Protein AF-A0A919ZYX9-F1 (afdb_monomer_lite)

Sequence (92 aa):
MINYFTWSEFDKSVEYIADKCKNLKFSGIYGVPRGGLCLAVALSHKLKIKLISEPTKNSLIVDDIYETGITLNTFKDIEGAKFFVLFSKDET

Structure (mmCIF, N/CA/C/O backbone):
data_AF-A0A919ZYX9-F1
#
_entry.id   AF-A0A919ZYX9-F1
#
loop_
_atom_site.group_PDB
_atom_site.id
_atom_site.type_symbol
_atom_site.label_atom_id
_atom_site.label_alt_id
_atom_site.label_comp_id
_atom_site.label_asym_id
_atom_site.label_entity_id
_atom_site.label_seq_id
_atom_site.pdbx_PDB_ins_code
_atom_site.Cartn_x
_atom_site.Cartn_y
_atom_site.Cartn_z
_atom_site.occupancy
_atom_site.B_iso_or_equiv
_atom_site.auth_seq_id
_atom_site.auth_comp_id
_atom_site.auth_asym_id
_atom_site.auth_atom_id
_atom_site.pdbx_PDB_model_num
ATOM 1 N N . MET A 1 1 ? 17.186 7.124 -19.454 1.00 70.88 1 MET A N 1
ATOM 2 C CA . MET A 1 1 ? 17.974 6.138 -18.683 1.00 70.88 1 MET A CA 1
ATOM 3 C C . MET A 1 1 ? 16.984 5.125 -18.132 1.00 70.88 1 MET A C 1
ATOM 5 O O . MET A 1 1 ? 15.950 5.558 -17.644 1.00 70.88 1 MET A O 1
ATOM 9 N N . ILE A 1 2 ? 17.215 3.823 -18.311 1.00 76.56 2 ILE A N 1
ATOM 10 C CA . ILE A 1 2 ? 16.327 2.788 -17.758 1.00 76.56 2 ILE A CA 1
ATOM 11 C C . ILE A 1 2 ? 16.762 2.546 -16.314 1.00 76.56 2 ILE A C 1
ATOM 13 O O . ILE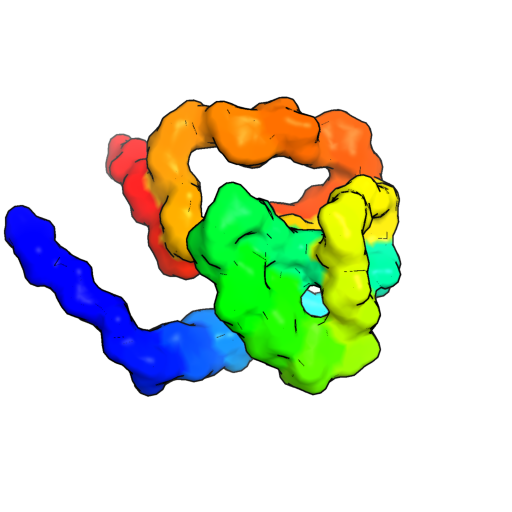 A 1 2 ? 17.922 2.206 -16.092 1.00 76.56 2 ILE A O 1
ATOM 17 N N . ASN A 1 3 ? 15.846 2.721 -15.363 1.00 84.25 3 ASN A N 1
ATOM 18 C CA . ASN A 1 3 ? 16.065 2.355 -13.967 1.00 84.25 3 ASN A CA 1
ATOM 19 C C . ASN A 1 3 ? 15.423 0.989 -13.718 1.00 84.25 3 ASN A C 1
ATOM 21 O O . ASN A 1 3 ? 14.239 0.802 -13.992 1.00 84.25 3 ASN A O 1
ATOM 25 N N . TYR A 1 4 ? 16.212 0.038 -13.223 1.00 91.00 4 TYR A N 1
ATOM 26 C CA . TYR A 1 4 ? 15.717 -1.267 -12.798 1.00 91.00 4 TYR A CA 1
ATOM 27 C C . TYR A 1 4 ? 15.376 -1.217 -11.315 1.00 91.00 4 TYR A C 1
ATOM 29 O O . TYR A 1 4 ? 16.146 -0.670 -10.531 1.00 91.00 4 TYR A O 1
ATOM 37 N N . PHE A 1 5 ? 14.243 -1.808 -10.948 1.00 93.31 5 PHE A N 1
ATOM 38 C CA . PHE A 1 5 ? 13.823 -1.965 -9.563 1.00 93.31 5 PHE A CA 1
ATOM 39 C C . PHE A 1 5 ? 13.700 -3.450 -9.240 1.00 93.31 5 PHE A C 1
ATOM 41 O O . PHE A 1 5 ? 12.950 -4.187 -9.881 1.00 93.31 5 PHE A O 1
ATOM 48 N N . THR A 1 6 ? 14.498 -3.899 -8.284 1.00 96.44 6 THR A N 1
ATOM 49 C CA . THR A 1 6 ? 14.631 -5.302 -7.899 1.00 96.44 6 THR A CA 1
ATOM 50 C C . THR A 1 6 ? 13.679 -5.669 -6.765 1.00 96.44 6 THR A C 1
ATOM 52 O O . THR A 1 6 ? 13.243 -4.825 -5.984 1.00 96.44 6 THR A O 1
ATOM 55 N N . TRP A 1 7 ? 13.417 -6.967 -6.599 1.00 96.38 7 TRP A N 1
ATOM 56 C CA . TRP A 1 7 ? 12.619 -7.470 -5.476 1.00 96.38 7 TRP A CA 1
ATOM 57 C C . TRP A 1 7 ? 13.236 -7.164 -4.103 1.00 96.38 7 TRP A C 1
ATOM 59 O O . TRP A 1 7 ? 12.508 -6.897 -3.158 1.00 96.38 7 TRP A O 1
ATOM 69 N N . SER A 1 8 ? 14.569 -7.111 -3.986 1.00 97.62 8 SER A N 1
ATOM 70 C CA . SER A 1 8 ? 15.207 -6.719 -2.721 1.00 97.62 8 SER A CA 1
ATOM 71 C C . SER A 1 8 ? 14.969 -5.245 -2.384 1.00 97.62 8 SER A C 1
ATOM 73 O O . SER A 1 8 ? 14.829 -4.891 -1.214 1.00 97.62 8 SER A O 1
ATOM 75 N N . GLU A 1 9 ? 14.926 -4.370 -3.389 1.00 97.12 9 GLU A N 1
ATOM 76 C CA . GLU A 1 9 ? 14.569 -2.964 -3.188 1.00 97.12 9 GLU A CA 1
ATOM 77 C C . GLU A 1 9 ? 13.082 -2.819 -2.863 1.00 97.12 9 GLU A C 1
ATOM 79 O O . GLU A 1 9 ? 12.738 -2.051 -1.968 1.00 97.12 9 GLU A O 1
ATOM 84 N N . PHE A 1 10 ? 12.219 -3.619 -3.496 1.00 97.12 10 PHE A N 1
ATOM 85 C CA . PHE A 1 10 ? 10.809 -3.724 -3.123 1.00 97.12 10 PHE A CA 1
ATOM 86 C C . PHE A 1 10 ? 10.635 -4.103 -1.648 1.00 97.12 10 PHE A C 1
ATOM 88 O O . PHE A 1 10 ? 9.934 -3.395 -0.927 1.00 97.12 10 PHE A O 1
ATOM 95 N N . ASP A 1 11 ? 11.321 -5.142 -1.169 1.00 97.88 11 ASP A N 1
ATOM 96 C CA . ASP A 1 11 ? 11.235 -5.569 0.232 1.00 97.88 11 ASP A CA 1
ATOM 97 C C . ASP A 1 11 ? 11.674 -4.455 1.195 1.00 97.88 11 ASP A C 1
ATOM 99 O O . ASP A 1 11 ? 11.005 -4.187 2.194 1.00 97.88 11 ASP A O 1
ATOM 103 N N . LYS A 1 12 ? 12.755 -3.732 0.872 1.00 98.00 12 LYS A N 1
ATOM 104 C CA . LYS A 1 12 ? 13.206 -2.570 1.662 1.00 98.00 12 LYS A CA 1
ATOM 105 C C . LYS A 1 12 ? 12.161 -1.455 1.689 1.00 98.00 12 LYS A C 1
ATOM 107 O O . LYS A 1 12 ? 11.944 -0.854 2.740 1.00 98.00 12 LYS A O 1
ATOM 112 N N . SER A 1 13 ? 11.504 -1.190 0.562 1.00 97.31 13 SER A N 1
ATOM 113 C CA . SER A 1 13 ? 10.416 -0.213 0.484 1.00 97.31 13 SER A CA 1
ATOM 114 C C . SER A 1 13 ? 9.211 -0.638 1.324 1.00 97.31 13 SER A C 1
ATOM 116 O O . SER A 1 13 ? 8.638 0.196 2.024 1.00 97.31 13 SER A O 1
ATOM 118 N N . VAL A 1 14 ? 8.858 -1.929 1.334 1.00 97.88 14 VAL A N 1
ATOM 119 C CA . VAL A 1 14 ? 7.798 -2.472 2.201 1.00 97.88 14 VAL A CA 1
ATOM 120 C C . VAL A 1 14 ? 8.133 -2.249 3.677 1.00 97.88 14 VAL A C 1
ATOM 122 O O . VAL A 1 14 ? 7.278 -1.763 4.417 1.00 97.88 14 VAL A O 1
ATOM 125 N N . GLU A 1 15 ? 9.366 -2.540 4.108 1.00 98.00 15 GLU A N 1
ATOM 126 C CA . GLU A 1 15 ? 9.807 -2.272 5.488 1.00 98.00 15 GLU A CA 1
ATOM 127 C C . GLU A 1 15 ? 9.714 -0.785 5.838 1.00 98.00 15 GLU A C 1
ATOM 129 O O . GLU A 1 15 ? 9.165 -0.419 6.880 1.00 98.00 15 GLU A O 1
ATOM 134 N N . TYR A 1 16 ? 10.209 0.080 4.951 1.00 97.31 16 TYR A N 1
ATOM 135 C CA . TYR A 1 16 ? 10.181 1.526 5.147 1.00 97.31 16 TYR A CA 1
ATOM 136 C C . TYR A 1 16 ? 8.750 2.055 5.304 1.00 97.31 16 TYR A C 1
ATOM 138 O O . TYR A 1 16 ? 8.449 2.776 6.259 1.00 97.31 16 TYR A O 1
ATOM 146 N N . ILE A 1 17 ? 7.847 1.680 4.393 1.00 96.44 17 ILE A N 1
ATOM 147 C CA . ILE A 1 17 ? 6.446 2.115 4.433 1.00 96.44 17 ILE A CA 1
ATOM 148 C C . ILE A 1 17 ? 5.759 1.566 5.689 1.00 96.44 17 ILE A C 1
ATOM 150 O O . ILE A 1 17 ? 5.019 2.297 6.353 1.00 96.44 17 ILE A O 1
ATOM 154 N N . ALA A 1 18 ? 6.022 0.309 6.057 1.00 96.75 18 ALA A N 1
ATOM 155 C CA . ALA A 1 18 ? 5.456 -0.293 7.257 1.00 96.75 18 ALA A CA 1
ATOM 156 C C . ALA A 1 18 ? 5.882 0.449 8.537 1.00 96.75 18 ALA A C 1
ATOM 158 O O . ALA A 1 18 ? 5.039 0.710 9.399 1.00 96.75 18 ALA A O 1
ATOM 159 N N . ASP A 1 19 ? 7.149 0.859 8.648 1.00 96.81 19 ASP A N 1
ATOM 160 C CA . ASP A 1 19 ? 7.637 1.642 9.790 1.00 96.81 19 ASP A CA 1
ATOM 161 C C . ASP A 1 19 ? 6.956 3.019 9.878 1.00 96.81 19 ASP A C 1
ATOM 163 O O . ASP A 1 19 ? 6.455 3.406 10.937 1.00 96.81 19 ASP A O 1
ATOM 167 N N . LYS A 1 20 ? 6.793 3.712 8.740 1.00 95.12 20 LYS A N 1
ATOM 168 C CA . LYS A 1 20 ? 6.023 4.972 8.667 1.00 95.12 20 LYS A CA 1
ATOM 169 C C . LYS A 1 20 ? 4.559 4.806 9.077 1.00 95.12 20 LYS A C 1
ATOM 171 O O . LYS A 1 20 ? 3.940 5.751 9.571 1.00 95.12 20 LYS A O 1
ATOM 176 N N . CYS A 1 21 ? 4.009 3.612 8.888 1.00 94.00 21 CYS A N 1
ATOM 177 C CA . CYS A 1 21 ? 2.628 3.271 9.199 1.00 94.00 21 CYS A CA 1
ATOM 178 C C . CYS A 1 21 ? 2.411 2.773 10.636 1.00 94.00 21 CYS A C 1
ATOM 180 O O . CYS A 1 21 ? 1.264 2.674 11.065 1.00 94.00 21 CYS A O 1
ATOM 182 N N . LYS A 1 22 ? 3.472 2.500 11.405 1.00 87.81 22 LYS A N 1
ATOM 183 C CA . LYS A 1 22 ? 3.411 1.776 12.689 1.00 87.81 22 LYS A CA 1
ATOM 184 C C . LYS A 1 22 ? 2.479 2.387 13.742 1.00 87.81 22 LYS A C 1
ATOM 186 O O . LYS A 1 22 ? 1.876 1.658 14.523 1.00 87.81 22 LYS A O 1
ATOM 191 N N . ASN A 1 23 ? 2.349 3.714 13.758 1.00 89.38 23 ASN A N 1
ATOM 192 C CA . ASN A 1 23 ? 1.521 4.448 14.727 1.00 89.38 23 ASN A CA 1
ATOM 193 C C . ASN A 1 23 ? 0.182 4.925 14.144 1.00 89.38 23 ASN A C 1
ATOM 195 O O . ASN A 1 23 ? -0.536 5.696 14.780 1.00 89.38 23 ASN A O 1
ATOM 199 N N . LEU A 1 24 ? -0.148 4.506 12.923 1.00 91.44 24 LEU A N 1
ATOM 200 C CA . LEU A 1 24 ? -1.371 4.887 12.232 1.00 91.44 24 LEU A CA 1
ATOM 201 C C . LEU A 1 24 ? -2.376 3.737 12.302 1.00 91.44 24 LEU A C 1
ATOM 203 O O . LEU A 1 24 ? -2.017 2.565 12.218 1.00 91.44 24 LEU A O 1
ATOM 207 N N . LYS A 1 25 ? -3.656 4.075 12.466 1.00 92.44 25 LYS A N 1
ATOM 208 C CA . LYS A 1 25 ? -4.746 3.098 12.434 1.00 92.44 25 LYS A CA 1
ATOM 209 C C . LYS A 1 25 ? -5.441 3.181 11.088 1.00 92.44 25 LYS A C 1
ATOM 211 O O . LYS A 1 25 ? -6.045 4.207 10.784 1.00 92.44 25 LYS A O 1
ATOM 216 N N . PHE A 1 26 ? -5.377 2.095 10.325 1.00 96.62 26 PHE A N 1
ATOM 217 C CA . PHE A 1 26 ? -6.056 1.985 9.040 1.00 96.62 26 PHE A CA 1
ATOM 218 C C . PHE A 1 26 ? -7.215 0.993 9.111 1.00 96.62 26 PHE A C 1
ATOM 220 O O . PHE A 1 26 ? -7.132 -0.020 9.805 1.00 96.62 26 PHE A O 1
ATOM 227 N N . SER A 1 27 ? -8.289 1.283 8.379 1.00 96.19 27 SER A N 1
ATOM 228 C CA . SER A 1 27 ? -9.444 0.385 8.219 1.00 96.19 27 SER A CA 1
ATOM 229 C C . SER A 1 27 ? -9.146 -0.799 7.294 1.00 96.19 27 SER A C 1
ATOM 231 O O . SER A 1 27 ? -9.734 -1.871 7.436 1.00 96.19 27 SER A O 1
ATOM 233 N N . GLY A 1 28 ? -8.207 -0.613 6.367 1.00 97.56 28 GLY A N 1
ATOM 234 C CA . GLY A 1 28 ? -7.762 -1.611 5.407 1.00 97.56 28 GLY A CA 1
ATOM 235 C C . GLY A 1 28 ? -6.683 -1.058 4.481 1.00 97.56 28 GLY A C 1
ATOM 236 O O . GLY A 1 28 ? -6.393 0.142 4.505 1.00 97.56 28 GLY A O 1
ATOM 237 N N . ILE A 1 29 ? -6.090 -1.938 3.676 1.00 98.19 29 ILE A N 1
ATOM 238 C CA . ILE A 1 29 ? -5.115 -1.575 2.642 1.00 98.19 29 ILE A CA 1
ATOM 239 C C . ILE A 1 29 ? -5.722 -1.841 1.271 1.00 98.19 29 ILE A C 1
ATOM 241 O O . ILE A 1 29 ? -6.163 -2.959 1.003 1.00 98.19 29 ILE A O 1
ATOM 245 N N . TYR A 1 30 ? -5.731 -0.826 0.415 1.00 97.75 30 TYR A N 1
ATOM 246 C CA . TYR A 1 30 ? -6.186 -0.910 -0.967 1.00 97.75 30 TYR A CA 1
ATOM 247 C C . TYR A 1 30 ? -5.003 -0.672 -1.909 1.00 97.75 30 TYR A C 1
ATOM 249 O O . TYR A 1 30 ? -4.288 0.321 -1.776 1.00 97.75 30 TYR A O 1
ATOM 257 N N . GLY A 1 31 ? -4.783 -1.589 -2.848 1.00 97.06 31 GLY A N 1
ATOM 258 C CA . GLY A 1 31 ? -3.785 -1.431 -3.904 1.00 97.06 31 GLY A CA 1
ATOM 259 C C . GLY A 1 31 ? -4.462 -0.994 -5.188 1.00 97.06 31 GLY A C 1
ATOM 260 O O . GLY A 1 31 ? -5.354 -1.698 -5.655 1.00 97.06 31 GLY A O 1
ATOM 261 N N . VAL A 1 32 ? -4.035 0.129 -5.765 1.00 95.31 32 VAL A N 1
ATOM 262 C CA . VAL A 1 32 ? -4.571 0.605 -7.043 1.00 95.31 32 VAL A CA 1
ATOM 263 C C . VAL A 1 32 ? -4.271 -0.436 -8.132 1.00 95.31 32 VAL A C 1
ATOM 265 O O . VAL A 1 32 ? -3.106 -0.775 -8.361 1.00 95.31 32 VAL A O 1
ATOM 268 N N . PRO A 1 33 ? -5.290 -0.990 -8.813 1.00 93.38 33 PRO A N 1
ATOM 269 C CA . PRO A 1 33 ? -5.053 -1.970 -9.857 1.00 93.38 33 PRO A CA 1
ATOM 270 C C . PRO A 1 33 ? -4.380 -1.327 -11.079 1.00 93.38 33 PRO A C 1
ATOM 272 O O . PRO A 1 33 ? -4.835 -0.311 -11.590 1.00 93.38 33 PRO A O 1
ATOM 275 N N . ARG A 1 34 ? -3.324 -1.912 -11.648 1.00 93.56 34 ARG A N 1
ATOM 276 C CA . ARG A 1 34 ? -2.676 -3.189 -11.281 1.00 93.56 34 ARG A CA 1
ATOM 277 C C . ARG A 1 34 ? -1.402 -3.004 -10.444 1.00 93.56 34 ARG A C 1
ATOM 279 O O . ARG A 1 34 ? -1.024 -3.944 -9.750 1.00 93.56 34 ARG A O 1
ATOM 286 N N . GLY A 1 35 ? -0.758 -1.840 -10.527 1.00 91.88 35 GLY A N 1
ATOM 287 C CA . GLY A 1 35 ? 0.586 -1.586 -9.996 1.00 91.88 35 GLY A CA 1
ATOM 288 C C . GLY A 1 35 ? 0.693 -1.728 -8.478 1.00 91.88 35 GLY A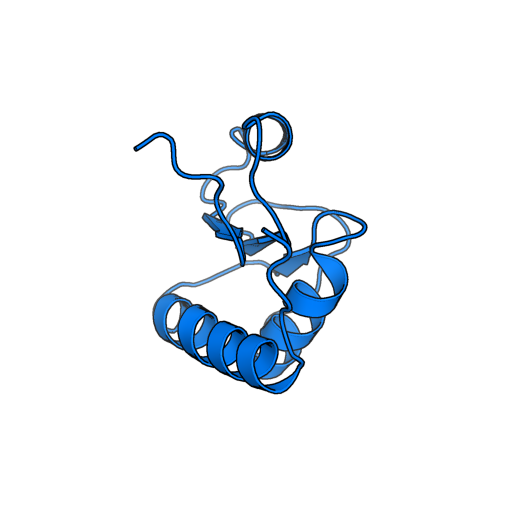 C 1
ATOM 289 O O . GLY A 1 35 ? 1.576 -2.415 -7.963 1.00 91.88 35 GLY A O 1
ATOM 290 N 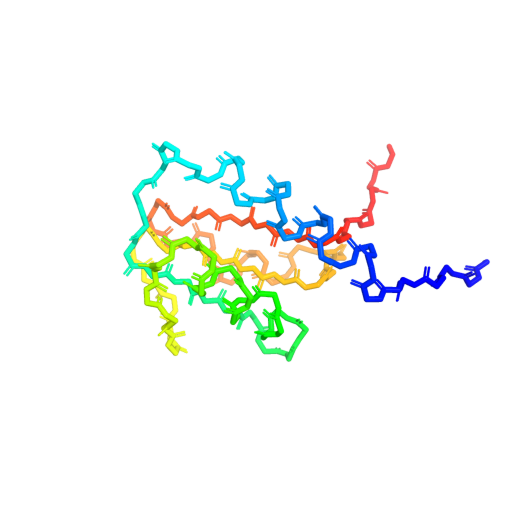N . GLY A 1 36 ? -0.282 -1.189 -7.748 1.00 95.19 36 GLY A N 1
ATOM 291 C CA . GLY A 1 36 ? -0.328 -1.237 -6.289 1.00 95.19 36 GLY A CA 1
ATOM 292 C C . GLY A 1 36 ? -0.633 -2.602 -5.665 1.00 95.19 36 GLY A C 1
ATOM 293 O O . GLY A 1 36 ? -0.513 -2.743 -4.449 1.00 95.19 36 GLY A O 1
ATOM 294 N N . LEU A 1 37 ? -1.028 -3.622 -6.438 1.00 96.69 37 LEU A N 1
ATOM 295 C CA . LEU A 1 37 ? -1.516 -4.894 -5.881 1.00 96.69 37 LEU A CA 1
ATOM 296 C C . LEU A 1 37 ? -0.443 -5.647 -5.085 1.00 96.69 37 LEU A C 1
ATOM 298 O O . LEU A 1 37 ? -0.693 -6.060 -3.951 1.00 96.69 37 LEU A O 1
ATOM 302 N N . CYS A 1 38 ? 0.759 -5.799 -5.647 1.00 97.06 38 CYS A N 1
ATOM 303 C CA . CYS A 1 38 ? 1.860 -6.490 -4.969 1.00 97.06 38 CYS A CA 1
ATOM 304 C C . CYS A 1 38 ? 2.247 -5.775 -3.668 1.00 97.06 38 CYS A C 1
ATOM 306 O O . CYS A 1 38 ? 2.422 -6.418 -2.631 1.00 97.06 38 CYS A O 1
ATOM 308 N N . LEU A 1 39 ? 2.319 -4.440 -3.708 1.00 97.62 39 LEU A N 1
ATOM 309 C CA . LEU A 1 39 ? 2.625 -3.614 -2.543 1.00 97.62 39 LEU A CA 1
ATOM 310 C C . LEU A 1 39 ? 1.545 -3.734 -1.458 1.00 97.62 39 LEU A C 1
ATOM 312 O O . LEU A 1 39 ? 1.869 -3.905 -0.283 1.00 97.62 39 LEU A O 1
ATOM 316 N N . ALA A 1 40 ? 0.267 -3.707 -1.841 1.00 98.00 40 ALA A N 1
ATOM 317 C CA . ALA A 1 40 ? -0.848 -3.826 -0.907 1.00 98.00 40 ALA A CA 1
ATOM 318 C C . ALA A 1 40 ? -0.867 -5.180 -0.189 1.00 98.00 40 ALA A C 1
ATOM 320 O O . ALA A 1 40 ? -1.062 -5.227 1.027 1.00 98.00 40 ALA A O 1
ATOM 321 N N . VAL A 1 41 ? -0.618 -6.278 -0.913 1.00 98.19 41 VAL A N 1
ATOM 322 C CA . VAL A 1 41 ? -0.526 -7.626 -0.329 1.00 98.19 41 VAL A CA 1
ATOM 323 C C . VAL A 1 41 ? 0.643 -7.712 0.656 1.00 98.19 41 VAL A C 1
ATOM 325 O O . VAL A 1 41 ? 0.455 -8.152 1.794 1.00 98.19 41 VAL A O 1
ATOM 328 N N . ALA A 1 42 ? 1.831 -7.245 0.258 1.00 98.25 42 ALA A N 1
ATOM 329 C CA . ALA A 1 42 ? 3.019 -7.276 1.109 1.00 98.25 42 ALA A CA 1
ATOM 330 C C . ALA A 1 42 ? 2.811 -6.482 2.412 1.00 98.25 42 ALA A C 1
ATOM 332 O O . ALA A 1 42 ? 3.053 -6.995 3.509 1.00 98.25 42 ALA A O 1
ATOM 333 N N . LEU A 1 43 ? 2.275 -5.261 2.313 1.00 98.06 43 LEU A N 1
ATOM 334 C CA . LEU A 1 43 ? 1.966 -4.426 3.476 1.00 98.06 43 LEU A CA 1
ATOM 335 C C . LEU A 1 43 ? 0.841 -5.005 4.337 1.00 98.06 43 LEU A C 1
ATOM 337 O O . LEU A 1 43 ? 0.915 -4.911 5.561 1.00 98.06 43 LEU A O 1
ATOM 341 N N . SER A 1 44 ? -0.170 -5.639 3.737 1.00 97.88 44 SER A N 1
ATOM 342 C CA . SER A 1 44 ? -1.268 -6.285 4.468 1.00 97.88 44 SER A CA 1
ATOM 343 C C . SER A 1 44 ? -0.740 -7.368 5.404 1.00 97.88 44 SER A C 1
ATOM 345 O O . SER A 1 44 ? -1.063 -7.371 6.596 1.00 97.88 44 SER A O 1
ATOM 347 N N . HIS A 1 45 ? 0.149 -8.225 4.899 1.00 97.56 45 HIS A N 1
ATOM 348 C CA . HIS A 1 45 ? 0.791 -9.268 5.694 1.00 97.56 45 HIS A CA 1
ATOM 349 C C . HIS A 1 45 ? 1.719 -8.678 6.762 1.00 97.56 45 HIS A C 1
ATOM 351 O O . HIS A 1 45 ? 1.678 -9.101 7.919 1.00 97.56 45 HIS A O 1
ATOM 357 N N . LYS A 1 46 ? 2.529 -7.677 6.396 1.00 97.00 46 LYS A N 1
ATOM 358 C CA . LYS A 1 46 ? 3.516 -7.065 7.294 1.00 97.00 46 LYS A CA 1
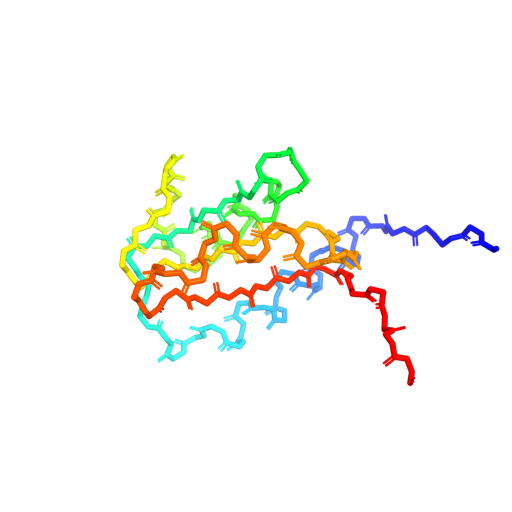ATOM 359 C C . LYS A 1 46 ? 2.870 -6.315 8.462 1.00 97.00 46 LYS A C 1
ATOM 361 O O . LYS A 1 46 ? 3.294 -6.474 9.605 1.00 97.00 46 LYS A O 1
ATOM 366 N N . LEU A 1 47 ? 1.839 -5.518 8.183 1.00 96.25 47 LEU A N 1
ATOM 367 C CA . LEU A 1 47 ? 1.135 -4.691 9.168 1.00 96.25 47 LEU A CA 1
ATOM 368 C C . LEU A 1 47 ? -0.018 -5.429 9.861 1.00 96.25 47 LEU A C 1
ATOM 370 O O . LEU A 1 47 ? -0.579 -4.906 10.821 1.00 96.25 47 LEU A O 1
ATOM 374 N N . LYS A 1 48 ? -0.371 -6.637 9.398 1.00 96.38 48 LYS A N 1
ATOM 375 C CA . LYS A 1 48 ? -1.547 -7.404 9.846 1.00 96.38 48 LYS A CA 1
ATOM 376 C C . LYS A 1 48 ? -2.857 -6.622 9.684 1.00 96.38 48 LYS A C 1
ATOM 378 O O . LYS A 1 48 ? -3.748 -6.692 10.530 1.00 96.38 48 LYS A O 1
ATOM 383 N N . ILE A 1 49 ? -2.971 -5.875 8.589 1.00 96.75 49 ILE A N 1
ATOM 384 C CA . ILE A 1 49 ? -4.157 -5.087 8.231 1.00 96.75 49 ILE A CA 1
ATOM 385 C C . ILE A 1 49 ? -4.835 -5.769 7.050 1.00 96.75 49 ILE A C 1
ATOM 387 O O . ILE A 1 49 ? -4.166 -6.228 6.128 1.00 96.75 49 ILE A O 1
ATOM 391 N N . LYS A 1 50 ? -6.165 -5.839 7.059 1.00 97.62 50 LYS A N 1
ATOM 392 C CA . LYS A 1 50 ? -6.937 -6.496 6.002 1.00 97.62 50 LYS A CA 1
ATOM 393 C C . LYS A 1 50 ? -6.715 -5.821 4.640 1.00 97.62 50 LYS A C 1
ATOM 395 O O . LYS A 1 50 ? -6.867 -4.607 4.519 1.00 97.62 50 LYS A O 1
ATOM 400 N N . LEU A 1 51 ? -6.425 -6.626 3.619 1.00 98.00 51 LEU A N 1
ATOM 401 C CA . LEU A 1 51 ? -6.519 -6.216 2.220 1.00 98.00 51 LEU A CA 1
ATOM 402 C C . LEU A 1 51 ? -7.999 -6.028 1.847 1.00 98.00 51 LEU A C 1
ATOM 404 O O . LEU A 1 51 ? -8.816 -6.923 2.080 1.00 98.00 51 LEU A O 1
ATOM 408 N N . ILE A 1 52 ? -8.349 -4.869 1.297 1.00 97.75 52 ILE A N 1
ATOM 409 C CA . ILE A 1 52 ? -9.721 -4.521 0.905 1.00 97.75 52 ILE A CA 1
ATOM 410 C C . ILE A 1 52 ? -9.818 -4.374 -0.615 1.00 97.75 52 ILE A C 1
ATOM 412 O O . ILE A 1 52 ? -8.851 -3.997 -1.270 1.00 97.75 52 ILE A O 1
ATOM 416 N N . SER A 1 53 ? -10.986 -4.698 -1.171 1.00 95.25 53 SER A N 1
ATOM 417 C CA . SER A 1 53 ? -11.248 -4.617 -2.614 1.00 95.25 53 SER A CA 1
ATOM 418 C C . SER A 1 53 ? -11.629 -3.216 -3.081 1.00 95.25 53 SER A C 1
ATOM 420 O O . SER A 1 53 ? -11.487 -2.924 -4.257 1.00 95.25 53 SE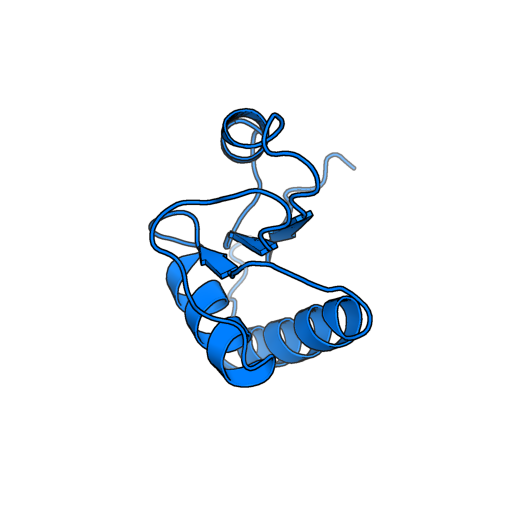R A O 1
ATOM 422 N N . GLU A 1 54 ? -12.097 -2.368 -2.166 1.00 95.12 54 GLU A N 1
ATOM 423 C CA . GLU A 1 54 ? -12.507 -0.989 -2.422 1.00 95.12 54 GLU A CA 1
ATOM 424 C C . GLU A 1 54 ? -11.954 -0.097 -1.305 1.00 95.12 54 GLU A C 1
ATOM 426 O O . GLU A 1 54 ? -11.965 -0.524 -0.142 1.00 95.12 54 GLU A O 1
ATOM 431 N N . PRO A 1 55 ? -11.471 1.119 -1.605 1.00 94.06 55 PRO A N 1
ATOM 432 C CA . PRO A 1 55 ? -10.970 2.028 -0.587 1.00 94.06 55 PRO A CA 1
ATOM 433 C C . PRO A 1 55 ? -12.117 2.577 0.274 1.00 94.06 55 PRO A C 1
ATOM 435 O O . PRO A 1 55 ? -13.234 2.800 -0.188 1.00 94.06 55 PRO A O 1
ATOM 438 N N . THR A 1 56 ? -11.843 2.792 1.560 1.00 94.25 56 THR A N 1
ATOM 439 C CA . THR A 1 56 ? -12.840 3.239 2.548 1.00 94.25 56 THR A CA 1
ATOM 440 C C . THR A 1 56 ? -12.236 4.288 3.478 1.00 94.25 56 THR A C 1
ATOM 442 O O . THR A 1 56 ? -11.034 4.546 3.439 1.00 94.25 56 THR A O 1
ATOM 445 N N . LYS A 1 57 ? -13.048 4.901 4.348 1.00 95.00 57 LYS A N 1
ATOM 446 C CA . LYS A 1 57 ? -12.562 5.858 5.354 1.00 95.00 57 LYS A CA 1
ATOM 447 C C . LYS A 1 57 ? -11.349 5.305 6.109 1.00 95.00 57 LYS A C 1
ATOM 449 O O . LYS A 1 57 ? -11.390 4.174 6.593 1.00 95.00 57 LYS A O 1
ATOM 454 N N . ASN A 1 58 ? -10.302 6.118 6.250 1.00 95.62 58 ASN A N 1
ATOM 455 C CA . ASN A 1 58 ? -9.031 5.755 6.884 1.00 95.62 58 ASN A CA 1
ATOM 456 C C . ASN A 1 58 ? -8.315 4.548 6.241 1.00 95.62 58 ASN A C 1
ATOM 458 O O . ASN A 1 58 ? -7.601 3.826 6.939 1.00 95.62 58 ASN A O 1
ATOM 462 N N . SER A 1 59 ? -8.494 4.278 4.944 1.00 96.75 59 SER A N 1
ATOM 463 C CA . SER A 1 59 ? -7.709 3.245 4.259 1.00 96.75 59 SER A CA 1
ATOM 464 C C . SER A 1 59 ? -6.294 3.722 3.931 1.00 96.75 59 SER A C 1
ATOM 466 O O . SER A 1 59 ? -6.077 4.887 3.592 1.00 96.75 59 SER A O 1
ATOM 468 N N . LEU A 1 60 ? -5.336 2.800 3.970 1.00 96.88 60 LEU A N 1
ATOM 469 C CA . LEU A 1 60 ? -4.030 2.986 3.347 1.00 96.88 60 LEU A CA 1
ATOM 470 C C . LEU A 1 60 ? -4.150 2.614 1.866 1.00 96.88 60 LEU A C 1
ATOM 472 O O . LEU A 1 60 ? -4.435 1.463 1.545 1.00 96.88 60 LEU A O 1
ATOM 476 N N . ILE A 1 61 ? -3.951 3.580 0.978 1.00 96.38 61 ILE A N 1
ATOM 477 C CA . ILE A 1 61 ? -4.010 3.384 -0.467 1.00 96.38 61 ILE A CA 1
ATOM 478 C C . ILE A 1 61 ? -2.590 3.409 -1.017 1.00 96.38 61 ILE A C 1
ATOM 480 O O . ILE A 1 61 ? -1.808 4.305 -0.692 1.00 96.38 61 ILE A O 1
ATOM 484 N N . VAL A 1 62 ? -2.246 2.407 -1.822 1.00 96.19 62 VAL A N 1
ATOM 485 C CA . VAL A 1 62 ? -0.889 2.245 -2.344 1.00 96.19 62 VAL A CA 1
ATOM 486 C C . VAL A 1 62 ? -0.863 2.017 -3.847 1.00 96.19 62 VAL A C 1
ATOM 488 O O . VAL A 1 62 ? -1.762 1.377 -4.396 1.00 96.19 62 VAL A O 1
ATOM 491 N N . ASP A 1 63 ? 0.184 2.520 -4.494 1.00 94.50 63 ASP A N 1
ATOM 492 C CA . ASP A 1 63 ? 0.454 2.314 -5.920 1.00 94.50 63 ASP A CA 1
ATOM 493 C C . ASP A 1 63 ? 1.957 2.131 -6.181 1.00 94.50 63 ASP A C 1
ATOM 495 O O . ASP A 1 63 ? 2.784 2.404 -5.307 1.00 94.50 63 ASP A O 1
ATOM 499 N N . ASP A 1 64 ? 2.336 1.649 -7.361 1.00 91.06 64 ASP A N 1
ATOM 500 C CA . ASP A 1 64 ? 3.752 1.546 -7.729 1.00 91.06 64 ASP A CA 1
ATOM 501 C C . ASP A 1 64 ? 4.329 2.901 -8.167 1.00 91.06 64 ASP A C 1
ATOM 503 O O . ASP A 1 64 ? 5.407 3.282 -7.709 1.00 91.06 64 ASP A O 1
ATOM 507 N N . ILE A 1 65 ? 3.614 3.660 -8.997 1.00 89.88 65 ILE A N 1
ATOM 508 C CA . ILE A 1 65 ? 4.112 4.899 -9.603 1.00 89.88 65 ILE A CA 1
ATOM 509 C C . ILE A 1 65 ? 3.066 6.014 -9.516 1.00 89.88 65 ILE A C 1
ATOM 511 O O . ILE A 1 65 ? 1.927 5.871 -9.950 1.00 89.88 65 ILE A O 1
ATOM 515 N N . TYR A 1 66 ? 3.488 7.179 -9.031 1.00 83.38 66 TYR A N 1
ATOM 516 C CA . TYR A 1 66 ? 2.756 8.435 -9.150 1.00 83.38 66 TYR A CA 1
ATOM 517 C C . TYR A 1 66 ? 3.323 9.278 -10.297 1.00 83.38 66 TYR A C 1
ATOM 519 O O . TYR A 1 66 ? 4.500 9.645 -10.275 1.00 83.38 66 TYR A O 1
ATOM 527 N N . GLU A 1 67 ? 2.483 9.603 -11.289 1.00 77.38 67 GLU A N 1
ATOM 528 C CA . GLU A 1 67 ? 2.899 10.393 -12.458 1.00 77.38 67 GLU A CA 1
ATOM 529 C C . GLU A 1 67 ? 2.123 11.711 -12.631 1.00 77.38 67 GLU A C 1
ATOM 531 O O . GLU A 1 67 ? 2.727 12.774 -12.613 1.00 77.38 67 GLU A O 1
ATOM 536 N N . THR A 1 68 ? 0.797 11.676 -12.802 1.00 71.88 68 THR A N 1
ATOM 537 C CA . THR A 1 68 ? -0.004 12.858 -13.207 1.00 71.88 68 THR A CA 1
ATOM 538 C C . THR A 1 68 ? -0.979 13.363 -12.141 1.00 71.88 68 THR A C 1
ATOM 540 O O . THR A 1 68 ? -1.739 14.298 -12.385 1.00 71.88 68 THR A O 1
ATOM 543 N N . GLY A 1 69 ? -1.044 12.710 -10.979 1.00 74.31 69 GLY A N 1
ATOM 544 C CA . GLY A 1 69 ? -2.030 13.031 -9.940 1.00 74.31 69 GLY A CA 1
ATOM 545 C C . GLY A 1 69 ? -3.460 12.556 -10.203 1.00 74.31 69 GLY A C 1
ATOM 546 O O . GLY A 1 69 ? -4.288 12.626 -9.297 1.00 74.31 69 GLY A O 1
ATOM 547 N N . ILE A 1 70 ? -3.767 12.011 -11.387 1.00 73.62 70 ILE A N 1
ATOM 548 C CA . ILE A 1 70 ? -5.116 11.526 -11.743 1.00 73.62 70 ILE A CA 1
ATOM 549 C C . ILE A 1 70 ? -5.592 10.436 -10.771 1.00 73.62 70 ILE A C 1
ATOM 551 O O . ILE A 1 70 ? -6.713 10.498 -10.261 1.00 73.62 70 ILE A O 1
ATOM 555 N N . THR A 1 71 ? -4.725 9.470 -10.461 1.00 76.19 71 THR A N 1
ATOM 556 C CA . THR A 1 71 ? -5.033 8.390 -9.515 1.00 76.19 71 THR A CA 1
ATOM 557 C C . THR A 1 71 ? -5.354 8.946 -8.129 1.00 76.19 71 THR A C 1
ATOM 559 O O . THR A 1 71 ? -6.399 8.635 -7.569 1.00 76.19 71 THR A O 1
ATOM 562 N N . LEU A 1 72 ? -4.514 9.839 -7.598 1.00 74.75 72 LEU A N 1
ATOM 563 C CA . LEU A 1 72 ? -4.724 10.457 -6.285 1.00 74.75 72 LEU A CA 1
ATOM 564 C C . LEU A 1 72 ? -6.028 11.270 -6.237 1.00 74.75 72 LEU A C 1
ATOM 566 O O . LEU A 1 72 ? -6.785 11.175 -5.273 1.00 74.75 72 LEU A O 1
ATOM 570 N N . ASN A 1 73 ? -6.335 12.006 -7.309 1.00 80.56 73 ASN A N 1
ATOM 571 C CA . ASN A 1 73 ? -7.569 12.782 -7.427 1.00 80.56 73 ASN A CA 1
ATOM 572 C C . ASN A 1 73 ? -8.838 11.925 -7.377 1.00 80.56 73 ASN A C 1
ATOM 574 O O . ASN A 1 73 ? -9.872 12.426 -6.947 1.00 80.56 73 ASN A O 1
ATOM 578 N N . THR A 1 74 ? -8.764 10.653 -7.775 1.00 84.56 74 THR A N 1
ATOM 579 C CA . THR A 1 74 ? -9.903 9.717 -7.726 1.00 84.56 74 THR A CA 1
ATOM 580 C C . THR A 1 74 ? -10.290 9.360 -6.288 1.00 84.56 74 THR A C 1
ATOM 582 O O . THR A 1 74 ? -11.432 9.004 -6.014 1.00 84.56 74 THR A O 1
ATOM 585 N N . PHE A 1 75 ? -9.354 9.487 -5.349 1.00 87.00 75 PHE A N 1
ATOM 586 C CA . PHE A 1 75 ? -9.516 9.027 -3.971 1.00 87.00 75 PHE A CA 1
ATOM 587 C C . PHE A 1 75 ? -9.374 10.146 -2.932 1.00 87.00 75 PHE A C 1
ATOM 589 O O . PHE A 1 75 ? -9.461 9.885 -1.733 1.00 87.00 75 PHE A O 1
ATOM 596 N N . LYS A 1 76 ? -9.157 11.389 -3.375 1.00 82.88 76 LYS A N 1
ATOM 597 C CA . LYS A 1 76 ? -8.942 12.562 -2.511 1.00 82.88 76 LYS A CA 1
ATOM 598 C C . LYS A 1 76 ? -10.096 12.819 -1.535 1.00 82.88 76 LYS A C 1
ATOM 600 O O . LYS A 1 76 ? -9.875 13.352 -0.454 1.00 82.88 76 LYS A O 1
ATOM 605 N N . ASP A 1 77 ? -11.311 12.429 -1.920 1.00 89.25 77 ASP A N 1
ATOM 606 C CA . ASP A 1 77 ? -12.531 12.663 -1.146 1.00 89.25 77 ASP A CA 1
ATOM 607 C C . ASP A 1 77 ? -12.770 11.566 -0.089 1.00 89.25 77 ASP A C 1
ATOM 609 O O . ASP A 1 77 ? -13.714 11.639 0.699 1.00 89.25 77 ASP A O 1
ATOM 613 N N . ILE A 1 78 ? -11.907 10.542 -0.034 1.00 92.69 78 ILE A N 1
ATOM 614 C CA . ILE A 1 78 ? -11.987 9.482 0.970 1.00 92.69 78 ILE A CA 1
ATOM 615 C C . ILE A 1 78 ? -11.406 10.000 2.283 1.00 92.69 78 ILE A C 1
ATOM 617 O O . ILE A 1 78 ? -10.194 10.140 2.456 1.00 92.69 78 ILE A O 1
ATOM 621 N N . GLU A 1 79 ? -12.298 10.256 3.235 1.00 92.94 79 GLU A N 1
ATOM 622 C CA . GLU A 1 79 ? -11.950 10.824 4.533 1.00 92.94 79 GLU A CA 1
ATOM 623 C C . GLU A 1 79 ? -10.829 10.030 5.229 1.00 92.94 79 GLU A C 1
ATOM 625 O O . GLU A 1 79 ? -10.934 8.820 5.456 1.00 92.94 79 GLU A O 1
ATOM 630 N N . GLY A 1 80 ? -9.747 10.729 5.581 1.00 91.62 80 GLY A N 1
ATOM 631 C CA . GLY A 1 80 ? -8.625 10.177 6.341 1.00 91.62 80 GLY A CA 1
ATOM 632 C C . GLY A 1 80 ? -7.795 9.117 5.610 1.00 91.62 80 GLY A C 1
ATOM 633 O O . GLY A 1 80 ? -6.927 8.501 6.234 1.00 91.62 80 GLY A O 1
ATOM 634 N N . ALA A 1 81 ? -8.030 8.895 4.312 1.00 93.62 81 ALA A N 1
ATOM 635 C CA . ALA A 1 81 ? -7.179 8.028 3.511 1.00 93.62 81 ALA A CA 1
ATOM 636 C C . ALA A 1 81 ? -5.749 8.577 3.442 1.00 93.62 81 ALA A C 1
ATOM 638 O O . ALA A 1 81 ? -5.516 9.788 3.418 1.00 93.62 81 ALA A O 1
ATOM 639 N N . LYS A 1 82 ? -4.773 7.669 3.40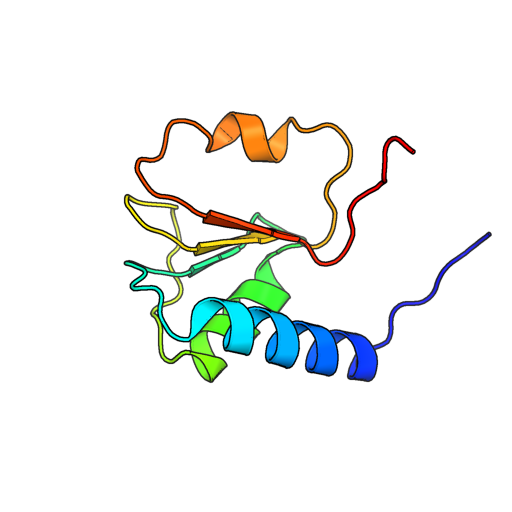2 1.00 93.88 82 LYS A N 1
ATOM 640 C CA . LYS A 1 82 ? -3.366 8.017 3.182 1.00 93.88 82 LYS A CA 1
ATOM 641 C C . LYS A 1 82 ? -2.835 7.315 1.954 1.00 93.88 82 LYS A C 1
ATOM 643 O O . LYS A 1 82 ? -3.176 6.161 1.722 1.00 93.88 82 LYS A O 1
ATOM 648 N N . PHE A 1 83 ? -1.967 8.008 1.230 1.00 92.62 83 PHE A N 1
ATOM 649 C CA . PHE A 1 83 ? -1.363 7.527 -0.003 1.00 92.62 83 PHE A CA 1
ATOM 650 C C . PHE A 1 83 ? 0.128 7.273 0.162 1.00 92.62 83 PHE A C 1
ATOM 652 O O . PHE A 1 83 ? 0.837 8.107 0.723 1.00 92.62 83 PHE A O 1
ATOM 659 N N . PHE A 1 84 ? 0.591 6.141 -0.362 1.00 93.50 84 PHE A N 1
ATOM 660 C CA . PHE A 1 84 ? 2.007 5.839 -0.545 1.00 93.50 84 PHE A CA 1
ATOM 661 C C . PHE A 1 84 ? 2.243 5.287 -1.946 1.00 93.50 84 PHE A C 1
ATOM 663 O O . PHE A 1 84 ? 1.454 4.492 -2.447 1.00 93.50 84 PHE A O 1
ATOM 670 N N . VAL A 1 85 ? 3.355 5.680 -2.556 1.00 93.00 85 VAL A N 1
ATOM 671 C CA . VAL A 1 85 ? 3.806 5.144 -3.842 1.00 93.00 85 VAL A CA 1
ATOM 672 C C . VAL A 1 85 ? 5.266 4.726 -3.750 1.00 93.00 85 VAL A C 1
ATOM 674 O O . VAL A 1 85 ? 6.002 5.284 -2.934 1.00 93.00 85 VAL A O 1
ATOM 677 N N . LEU A 1 86 ? 5.691 3.742 -4.550 1.00 91.75 86 LEU A N 1
ATOM 678 C CA . LEU A 1 86 ? 7.110 3.354 -4.600 1.00 91.75 86 LEU A CA 1
ATOM 679 C C . LEU A 1 86 ? 7.944 4.427 -5.295 1.00 91.75 86 LEU A C 1
ATOM 681 O O . LEU A 1 86 ? 9.040 4.746 -4.842 1.00 91.75 86 LEU A O 1
ATOM 685 N N . PHE A 1 87 ? 7.403 4.998 -6.369 1.00 90.12 87 PHE A N 1
ATOM 686 C CA . PHE A 1 87 ? 8.057 6.031 -7.154 1.00 90.12 87 PHE A CA 1
ATOM 687 C C . PHE A 1 87 ? 7.131 7.218 -7.355 1.00 90.12 87 PHE A C 1
ATOM 689 O O . PHE A 1 87 ? 5.973 7.062 -7.732 1.00 90.12 87 PHE A O 1
ATOM 696 N N . SER A 1 88 ? 7.669 8.413 -7.153 1.00 86.38 88 SER A N 1
ATOM 697 C CA . SER A 1 88 ? 7.060 9.656 -7.601 1.00 86.38 88 SER A CA 1
ATOM 698 C C . SER A 1 88 ? 7.947 10.231 -8.691 1.00 86.38 88 SER A C 1
ATOM 700 O O . SER A 1 88 ? 9.168 10.286 -8.536 1.00 86.38 88 SER A O 1
ATOM 702 N N . LYS A 1 89 ? 7.351 10.636 -9.809 1.00 76.12 89 LYS A N 1
ATOM 703 C CA . LYS A 1 89 ? 8.041 11.487 -10.773 1.00 76.12 89 LYS A CA 1
ATOM 704 C C . LYS A 1 89 ? 8.070 12.886 -10.164 1.00 76.12 89 LYS A C 1
ATOM 706 O O . LYS A 1 89 ? 7.086 13.608 -10.270 1.00 76.12 89 LYS A O 1
ATOM 711 N N . ASP A 1 90 ? 9.142 13.214 -9.447 1.00 61.88 90 ASP A N 1
ATOM 712 C CA . ASP A 1 90 ? 9.308 14.544 -8.859 1.00 61.88 90 ASP A CA 1
ATOM 713 C C . ASP A 1 90 ? 9.133 15.619 -9.947 1.00 61.88 90 ASP A C 1
ATOM 715 O O . ASP A 1 90 ? 9.856 15.632 -10.948 1.00 61.88 90 ASP A O 1
ATOM 719 N N . GLU A 1 91 ? 8.179 16.533 -9.745 1.00 51.00 91 GLU A N 1
ATOM 720 C CA . GLU A 1 91 ? 8.410 17.928 -10.109 1.00 51.00 91 GLU A CA 1
ATOM 721 C C . GLU A 1 91 ? 9.520 18.401 -9.162 1.00 51.00 91 GLU A C 1
ATOM 723 O O . GLU A 1 91 ? 9.282 18.626 -7.976 1.00 51.00 91 GLU A O 1
ATOM 728 N N . THR A 1 92 ? 10.757 18.418 -9.663 1.00 35.38 92 THR A N 1
ATOM 729 C CA . THR A 1 92 ? 11.870 19.161 -9.051 1.00 35.38 92 THR A CA 1
ATOM 730 C C . THR A 1 92 ? 11.501 20.612 -8.806 1.00 35.38 92 THR A C 1
ATOM 732 O O . THR A 1 92 ? 10.897 21.195 -9.738 1.00 35.38 92 THR A O 1
#

pLDDT: mean 90.89, std 10.51, range [35.38, 98.25]

Foldseek 3Di:
DDDDDDVVNVVVVLVVVLVVCVPADAQAEEEDPPFGPVSRVSNCVVNVGHHDDDDAARYEYEGAEDEPCPVVVVCVPHHNYDYDYVYYPDPD

Radius of gyration: 12.83 Å; chains: 1; bounding box: 31×28×33 Å

Secondary structure (DSSP, 8-state):
-PPP--HHHHHHHHHHHHHHHTT---S-EEEPTTTHHHHHHHHHHHHT--B-SS--TT-EEEEEEE-SSHHHHHHTTSTT-EEEEEEE----